Protein AF-A0A316H0J6-F1 (afdb_monomer)

Secondary structure (DSSP, 8-state):
-HHHHHHHHHGGG--------EEEGGGS-HHHHHHHHHHHSEEEEEEE-TTT--EEEEEEESSGGGSPTTEEEEEEEE--SS-S-EEEEEEEE-GGGS--

pLDDT: mean 88.22, std 14.99, range [48.75, 98.75]

Mean predicted aligned error: 7.64 Å

Solvent-accessible surface area (backbone atoms only — not comparable to full-atom values): 5820 Å² total; per-residue (Å²): 114,72,68,59,56,53,55,59,58,58,63,74,67,63,74,76,83,66,83,63,51,76,43,60,34,58,81,29,42,44,70,56,47,48,50,49,29,52,72,62,38,43,28,36,41,31,44,63,37,91,86,76,68,46,81,43,70,50,64,30,32,56,52,51,89,72,34,58,91,70,34,35,63,40,85,44,68,44,49,22,60,75,38,76,66,28,74,46,29,29,64,40,71,53,71,81,74,78,80,118

Foldseek 3Di:
DVVVVVVVVVVVPPPDPPPAAEEEQAVADLVVVLVVQLVSQKHKYWYQPPPPRDIDIAMFGNAQVPEDPQWGWDWAAPCHNHGRGRITTDIDGDPVVVPD

Nearest PDB structures (foldseek):
  5o4p-assembly2_B  TM=6.650E-01  e=2.953E+00  Cricetulus griseus
  5mb9-assembly2_B  TM=6.540E-01  e=2.953E+00  Thermochaetoides thermophila DSM 1495

Sequence (100 aa):
MRTILLAACLTLLAAEAQAESRYNTTSMSCARLQQTVRSDGAAILRWVSPTSGVQRYDRFVRDDSFCQVAFETKLTTVPAADTKSCRVYNCKPVQRFFDR

Structure (mmCIF, N/CA/C/O backbone):
data_AF-A0A316H0J6-F1
#
_entry.id   AF-A0A316H0J6-F1
#
loop_
_atom_site.group_PDB
_atom_site.id
_atom_site.type_symbol
_atom_site.label_atom_id
_atom_site.label_alt_id
_atom_site.label_comp_id
_atom_site.label_asym_id
_atom_site.label_entity_id
_atom_site.label_seq_id
_atom_site.pdbx_PDB_ins_code
_atom_site.Cartn_x
_atom_site.Cartn_y
_atom_site.Cartn_z
_atom_site.occupancy
_atom_site.B_iso_or_equiv
_atom_site.auth_seq_id
_atom_site.auth_comp_id
_atom_site.auth_asym_id
_atom_site.auth_atom_id
_atom_site.pdbx_PDB_model_num
ATOM 1 N N . MET A 1 1 ? 10.150 15.455 -44.372 1.00 55.25 1 MET A N 1
ATOM 2 C CA . MET A 1 1 ? 9.357 14.237 -44.071 1.00 55.25 1 MET A CA 1
ATOM 3 C C . MET A 1 1 ? 10.010 13.344 -43.008 1.00 55.25 1 MET A C 1
ATOM 5 O O . MET A 1 1 ? 9.346 13.073 -42.020 1.00 55.25 1 MET A O 1
ATOM 9 N N . ARG A 1 2 ? 11.294 12.941 -43.119 1.00 61.88 2 ARG A N 1
ATOM 10 C CA . ARG A 1 2 ? 11.971 12.094 -42.096 1.00 61.88 2 ARG A CA 1
ATOM 11 C C . ARG A 1 2 ? 11.984 12.683 -40.676 1.00 61.88 2 ARG A C 1
ATOM 13 O O . ARG A 1 2 ? 11.788 11.949 -39.718 1.00 61.88 2 ARG A O 1
ATOM 20 N N . THR A 1 3 ? 12.179 13.992 -40.539 1.00 64.75 3 THR A N 1
ATOM 21 C CA . THR A 1 3 ? 12.223 14.681 -39.235 1.00 64.75 3 THR A CA 1
ATOM 22 C C . THR A 1 3 ? 10.884 14.674 -38.498 1.00 64.75 3 THR A C 1
A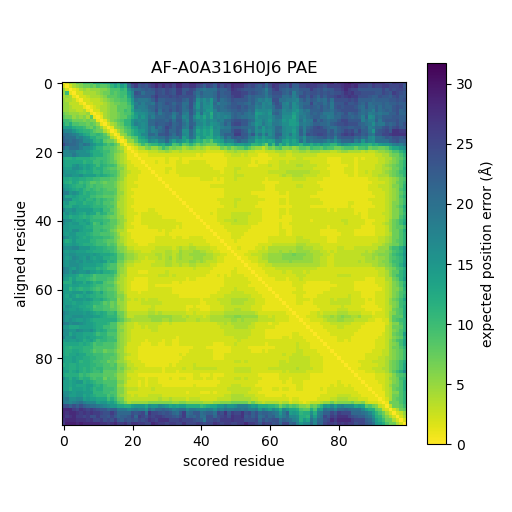TOM 24 O O . THR A 1 3 ? 10.865 14.584 -37.277 1.00 64.75 3 THR A O 1
ATOM 27 N N . ILE A 1 4 ? 9.768 14.695 -39.232 1.00 72.88 4 ILE A N 1
ATOM 28 C CA . ILE A 1 4 ? 8.413 14.656 -38.660 1.00 72.88 4 ILE A CA 1
ATOM 29 C C . ILE A 1 4 ? 8.104 13.252 -38.123 1.00 72.88 4 ILE A C 1
ATOM 31 O O . ILE A 1 4 ? 7.566 13.116 -37.030 1.00 72.88 4 ILE A O 1
ATOM 35 N N . LEU A 1 5 ? 8.516 12.208 -38.852 1.00 72.62 5 LEU A N 1
ATOM 36 C CA . LEU A 1 5 ? 8.385 10.814 -38.408 1.00 72.62 5 LEU A CA 1
ATOM 37 C C . LEU A 1 5 ? 9.207 10.534 -37.142 1.00 72.62 5 LEU A C 1
ATOM 39 O O . LEU A 1 5 ? 8.727 9.869 -36.231 1.00 72.62 5 LEU A O 1
ATOM 43 N N . LEU A 1 6 ? 10.423 11.082 -37.057 1.00 71.88 6 LEU A N 1
ATOM 44 C CA . LEU A 1 6 ? 11.262 10.970 -35.861 1.00 71.88 6 LEU A CA 1
ATOM 45 C C . LEU A 1 6 ? 10.626 11.679 -34.656 1.00 71.88 6 LEU A C 1
ATOM 47 O O . LEU A 1 6 ? 10.553 11.091 -33.583 1.00 71.88 6 LEU A O 1
ATOM 51 N N . ALA A 1 7 ? 10.103 12.895 -34.837 1.00 69.31 7 ALA A N 1
ATOM 52 C CA . ALA A 1 7 ? 9.419 13.626 -33.769 1.00 69.31 7 ALA A CA 1
ATOM 53 C C . ALA A 1 7 ? 8.155 12.899 -33.262 1.00 69.31 7 ALA A C 1
ATOM 55 O O . ALA A 1 7 ? 7.921 12.864 -32.057 1.00 69.31 7 ALA A O 1
ATOM 56 N N . ALA A 1 8 ? 7.388 12.259 -34.154 1.00 70.81 8 ALA A N 1
ATOM 57 C CA . ALA A 1 8 ? 6.211 11.465 -33.788 1.00 70.81 8 ALA A CA 1
ATOM 58 C C . ALA A 1 8 ? 6.560 10.186 -32.999 1.00 70.81 8 ALA A C 1
ATOM 60 O O . ALA A 1 8 ? 5.812 9.779 -32.112 1.00 70.81 8 ALA A O 1
ATOM 61 N N . CYS A 1 9 ? 7.712 9.561 -33.265 1.00 71.06 9 CYS A N 1
ATOM 62 C CA . CYS A 1 9 ? 8.170 8.416 -32.472 1.00 71.06 9 CYS A CA 1
ATOM 63 C C . CYS A 1 9 ? 8.581 8.806 -31.043 1.00 71.06 9 CYS A C 1
ATOM 65 O O . CYS A 1 9 ? 8.370 8.022 -30.122 1.00 71.06 9 CYS A O 1
ATOM 67 N N . LEU A 1 10 ? 9.136 10.007 -30.829 1.00 68.62 10 LEU A N 1
ATOM 68 C CA . LEU A 1 10 ? 9.535 10.448 -29.486 1.00 68.62 10 LEU A CA 1
ATOM 69 C C . LEU A 1 10 ? 8.338 10.742 -28.565 1.00 68.62 10 LEU A C 1
ATOM 71 O O . LEU A 1 10 ? 8.468 10.588 -27.354 1.00 68.62 10 LEU A O 1
ATOM 75 N N . THR A 1 11 ? 7.167 11.109 -29.100 1.00 65.94 11 THR A N 1
ATOM 76 C CA . THR A 1 11 ? 5.968 11.357 -28.273 1.00 65.94 11 THR A CA 1
ATOM 77 C C . THR A 1 11 ? 5.367 10.088 -27.658 1.00 65.94 11 THR A C 1
ATOM 79 O O . THR A 1 11 ? 4.623 10.185 -26.688 1.00 65.94 11 THR A O 1
ATOM 82 N N . LEU A 1 12 ? 5.720 8.899 -28.164 1.00 60.97 12 LEU A N 1
ATOM 83 C CA . LEU A 1 12 ? 5.300 7.607 -27.596 1.00 60.97 12 LEU A CA 1
ATOM 84 C C . LEU A 1 12 ? 6.051 7.247 -26.301 1.00 60.97 12 LEU A C 1
ATOM 86 O O . LEU A 1 12 ? 5.650 6.326 -25.600 1.00 60.97 12 LEU A O 1
ATOM 90 N N . LEU A 1 13 ? 7.131 7.966 -25.975 1.00 57.97 13 LEU A N 1
ATOM 91 C CA . LEU A 1 13 ? 7.886 7.802 -24.728 1.00 57.97 13 LEU A CA 1
ATOM 92 C C . LEU A 1 13 ? 7.346 8.676 -23.588 1.00 57.97 13 LEU A C 1
ATOM 94 O O . LEU A 1 13 ? 7.991 8.773 -22.543 1.00 57.97 13 LEU A O 1
ATOM 98 N N . ALA A 1 14 ? 6.199 9.336 -23.774 1.00 58.22 14 ALA A N 1
ATOM 99 C CA . ALA A 1 14 ? 5.526 10.048 -22.699 1.00 58.22 14 ALA A CA 1
ATOM 100 C C . ALA A 1 14 ? 5.048 9.029 -21.653 1.00 58.22 14 ALA A C 1
ATOM 102 O O . ALA A 1 14 ? 3.938 8.511 -21.731 1.00 58.22 14 ALA A O 1
ATOM 103 N N . ALA A 1 15 ? 5.928 8.719 -20.695 1.00 59.44 15 ALA A N 1
ATOM 104 C CA . ALA A 1 15 ? 5.603 7.934 -19.519 1.00 59.44 15 ALA A CA 1
ATOM 105 C C . ALA A 1 15 ? 4.390 8.577 -18.855 1.00 59.44 15 ALA A C 1
ATOM 107 O O . ALA A 1 15 ? 4.376 9.768 -18.539 1.00 59.44 15 ALA A O 1
ATOM 108 N N . GLU A 1 16 ? 3.342 7.786 -18.736 1.00 53.78 16 GLU A N 1
ATOM 109 C CA . GLU A 1 16 ? 2.021 8.280 -18.424 1.00 53.78 16 GLU A CA 1
ATOM 110 C C . GLU A 1 16 ? 2.056 8.830 -16.999 1.00 53.78 16 GLU A C 1
ATOM 112 O O . GLU A 1 16 ? 2.197 8.081 -16.033 1.00 53.78 16 GLU A O 1
ATOM 117 N N . ALA A 1 17 ? 1.931 10.149 -16.849 1.00 56.97 17 ALA A N 1
ATOM 118 C CA . ALA A 1 17 ? 1.615 10.774 -15.570 1.00 56.97 17 ALA A CA 1
ATOM 119 C C . ALA A 1 17 ? 0.135 10.499 -15.255 1.00 56.97 17 ALA A C 1
ATOM 121 O O . ALA A 1 17 ? -0.688 11.410 -15.172 1.00 56.97 17 ALA A O 1
ATOM 122 N N . GLN A 1 18 ? -0.227 9.218 -15.170 1.00 60.25 18 GLN A N 1
ATOM 123 C CA . GLN A 1 18 ? -1.553 8.785 -14.770 1.00 60.25 18 GLN A CA 1
ATOM 124 C C . GLN A 1 18 ? -1.788 9.309 -13.355 1.00 60.25 18 GLN A C 1
ATOM 126 O O . GLN A 1 18 ? -0.997 9.062 -12.444 1.00 60.25 18 GLN A O 1
ATOM 131 N N . ALA A 1 19 ? -2.862 10.080 -13.179 1.00 72.31 19 ALA A N 1
ATOM 132 C CA . ALA A 1 19 ? -3.308 10.503 -11.864 1.00 72.31 19 ALA A CA 1
ATOM 133 C C . ALA A 1 19 ? -3.685 9.247 -11.068 1.00 72.31 19 ALA A C 1
ATOM 135 O O . ALA A 1 19 ? -4.779 8.713 -11.218 1.00 72.31 19 ALA A O 1
ATOM 136 N N . GLU A 1 20 ? -2.744 8.745 -10.270 1.00 82.19 20 GLU A N 1
ATOM 137 C CA . GLU A 1 20 ? -2.934 7.508 -9.522 1.00 82.19 20 GLU A CA 1
ATOM 138 C C . GLU A 1 20 ? -4.118 7.636 -8.566 1.00 82.19 20 GLU A C 1
ATOM 140 O O . GLU A 1 20 ? -4.164 8.544 -7.721 1.00 82.19 20 GLU A O 1
ATOM 145 N N . SER A 1 21 ? -5.060 6.699 -8.678 1.00 93.31 21 SER A N 1
ATOM 146 C CA . SER A 1 21 ? -6.222 6.623 -7.804 1.00 93.31 21 SER A CA 1
ATOM 147 C C . SER A 1 21 ? -5.799 6.582 -6.335 1.00 93.31 21 SER A C 1
ATOM 149 O O . SER A 1 21 ? -4.824 5.924 -5.961 1.00 93.31 21 SER A O 1
ATOM 151 N N . ARG A 1 22 ? -6.551 7.281 -5.475 1.00 96.06 22 ARG A N 1
ATOM 152 C CA . ARG A 1 22 ? -6.248 7.391 -4.041 1.00 96.06 22 ARG A CA 1
ATOM 153 C C . ARG A 1 22 ? -7.377 6.854 -3.178 1.00 96.06 22 ARG A C 1
ATOM 155 O O . ARG A 1 22 ? -8.450 7.455 -3.124 1.00 96.06 22 ARG A O 1
ATOM 162 N N . TYR A 1 23 ? -7.096 5.837 -2.373 1.00 97.62 23 TYR A N 1
ATOM 163 C CA . TYR A 1 23 ? -8.110 5.167 -1.559 1.00 97.62 23 TYR A CA 1
ATOM 164 C C . TYR A 1 23 ? -7.789 5.183 -0.069 1.00 97.62 23 TYR 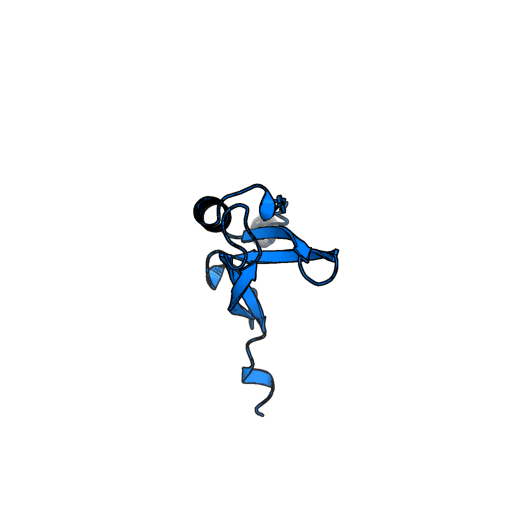A C 1
ATOM 166 O O . TYR A 1 23 ? -6.639 5.009 0.329 1.00 97.62 23 TYR A O 1
ATOM 174 N N . ASN A 1 24 ? -8.816 5.369 0.765 1.00 97.81 24 ASN A N 1
ATOM 175 C CA . ASN A 1 24 ? -8.708 5.110 2.197 1.00 97.81 24 ASN A CA 1
ATOM 176 C C . ASN A 1 24 ? -8.884 3.605 2.437 1.00 97.81 24 ASN A C 1
ATOM 178 O O . ASN A 1 24 ? -9.892 3.032 2.030 1.00 97.81 24 ASN A O 1
ATOM 182 N N . THR A 1 25 ? -7.914 2.949 3.069 1.00 97.75 25 THR A N 1
ATOM 183 C CA . THR A 1 25 ? -7.977 1.491 3.246 1.00 97.75 25 THR A CA 1
ATOM 184 C C . THR A 1 25 ? -9.048 1.080 4.251 1.00 97.75 25 THR A C 1
ATOM 186 O O . THR A 1 25 ? -9.690 0.050 4.072 1.00 97.75 25 THR A O 1
ATOM 189 N N . THR A 1 26 ? -9.312 1.906 5.268 1.00 97.19 26 THR A N 1
ATOM 190 C CA . THR A 1 26 ? -10.286 1.599 6.327 1.00 97.19 26 THR A CA 1
ATOM 191 C C . THR A 1 26 ? -11.740 1.813 5.906 1.00 97.19 26 THR A C 1
ATOM 193 O O . THR A 1 26 ? -12.640 1.506 6.681 1.00 97.19 26 THR A O 1
ATOM 196 N N . SER A 1 27 ? -11.995 2.293 4.68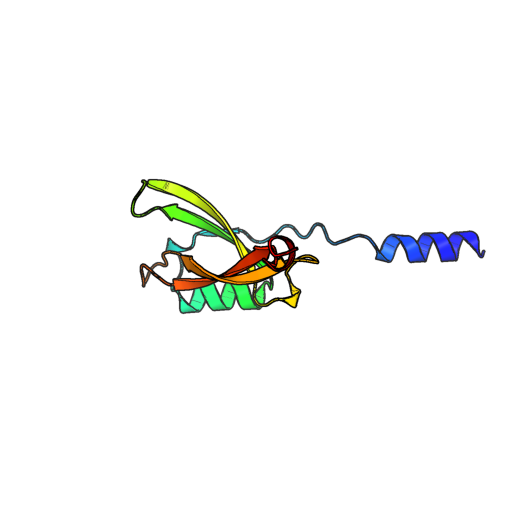1 1.00 97.56 27 SER A N 1
ATOM 197 C CA . SER A 1 27 ? -13.346 2.406 4.112 1.00 97.56 27 SER A CA 1
ATOM 198 C C . SER A 1 27 ? -13.745 1.220 3.226 1.00 97.56 27 SER A C 1
ATOM 200 O O . SER A 1 27 ? -14.808 1.256 2.613 1.00 97.56 27 SER A O 1
ATOM 202 N N . MET A 1 28 ? -12.899 0.192 3.095 1.00 98.12 28 MET A N 1
ATOM 203 C CA . MET A 1 28 ? -13.152 -0.988 2.261 1.00 98.12 28 MET A CA 1
ATOM 204 C C . MET A 1 28 ? -12.802 -2.274 3.008 1.00 98.12 28 MET A C 1
ATOM 206 O O . MET A 1 28 ? -11.884 -2.290 3.827 1.00 98.12 28 MET A O 1
ATOM 210 N N . SER A 1 29 ? -13.500 -3.368 2.690 1.00 98.69 29 SER A N 1
ATOM 211 C CA . SER A 1 29 ? -13.062 -4.710 3.088 1.00 98.69 29 SER A CA 1
ATOM 212 C C . SER A 1 29 ? -11.738 -5.064 2.413 1.00 98.69 29 SER A C 1
ATOM 214 O O . SER A 1 29 ? -11.422 -4.548 1.336 1.00 98.69 29 SER A O 1
ATOM 216 N N . CYS A 1 30 ? -10.967 -5.974 3.004 1.00 98.69 30 CYS A N 1
ATOM 217 C CA . CYS A 1 30 ? -9.679 -6.380 2.453 1.00 98.69 30 CYS A CA 1
ATOM 218 C C . CYS A 1 30 ? -9.813 -6.962 1.042 1.00 98.69 30 CYS A C 1
ATOM 220 O O . CYS A 1 30 ? -9.047 -6.603 0.149 1.00 98.69 30 CYS A O 1
ATOM 222 N N . ALA A 1 31 ? -10.841 -7.784 0.808 1.00 98.75 31 ALA A N 1
ATOM 223 C CA . ALA A 1 31 ? -11.121 -8.334 -0.516 1.00 98.75 31 ALA A CA 1
ATOM 224 C C . ALA A 1 31 ? -11.404 -7.227 -1.545 1.00 98.75 31 ALA A C 1
ATOM 226 O O . ALA A 1 31 ? -10.866 -7.252 -2.654 1.00 98.75 31 ALA A O 1
ATOM 227 N N . ARG A 1 32 ? -12.200 -6.211 -1.174 1.00 98.56 32 ARG A N 1
ATOM 228 C CA . ARG A 1 32 ? -12.487 -5.081 -2.065 1.00 98.56 32 ARG A CA 1
ATOM 229 C C . ARG A 1 32 ? -11.242 -4.238 -2.316 1.00 98.56 32 ARG A C 1
ATOM 231 O O . ARG A 1 32 ? -11.000 -3.886 -3.464 1.00 98.56 32 ARG A O 1
ATOM 238 N N . LEU A 1 33 ? -10.448 -3.959 -1.284 1.00 98.50 33 LEU A N 1
ATOM 239 C CA . LEU A 1 33 ? -9.195 -3.212 -1.388 1.00 98.50 33 LEU A CA 1
ATOM 240 C C . LEU A 1 33 ? -8.207 -3.896 -2.346 1.00 98.50 33 LEU A C 1
ATOM 242 O O . LEU A 1 33 ? -7.680 -3.250 -3.249 1.00 98.50 33 LEU A O 1
ATOM 246 N N . GLN A 1 34 ? -8.002 -5.207 -2.192 1.00 98.56 34 GLN A N 1
ATOM 247 C CA . GLN A 1 34 ? -7.155 -6.002 -3.084 1.00 98.56 34 GLN A CA 1
ATOM 248 C C . GLN A 1 34 ? -7.676 -5.983 -4.521 1.00 98.56 34 GLN A C 1
ATOM 250 O O . GLN A 1 34 ? -6.894 -5.800 -5.451 1.00 98.56 34 GLN A O 1
ATOM 255 N N . GLN A 1 35 ? -8.989 -6.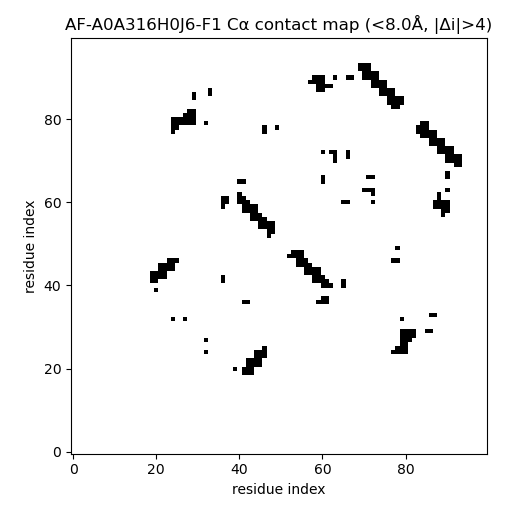140 -4.711 1.00 98.44 35 GLN A N 1
ATOM 256 C CA . GLN A 1 35 ? -9.591 -6.086 -6.041 1.00 98.44 35 GLN A CA 1
ATOM 257 C C . GLN A 1 35 ? -9.429 -4.706 -6.686 1.00 98.44 35 GLN A C 1
ATOM 259 O O . GLN A 1 35 ? -9.163 -4.629 -7.881 1.00 98.44 35 GLN A O 1
ATOM 264 N N . THR A 1 36 ? -9.553 -3.627 -5.911 1.00 97.75 36 THR A N 1
ATOM 265 C CA . THR A 1 36 ? -9.317 -2.258 -6.384 1.00 97.75 36 THR A CA 1
ATOM 266 C C . THR A 1 36 ? -7.872 -2.087 -6.860 1.00 97.75 36 THR A C 1
ATOM 268 O O . THR A 1 36 ? -7.666 -1.692 -8.000 1.00 97.75 36 THR A O 1
ATOM 271 N N . VAL A 1 37 ? -6.870 -2.485 -6.063 1.00 97.69 37 VAL A N 1
ATOM 272 C CA . VAL A 1 37 ? -5.453 -2.417 -6.485 1.00 97.69 37 VAL A CA 1
ATOM 273 C C . VAL A 1 37 ? -5.189 -3.279 -7.726 1.00 97.69 37 VAL A C 1
ATOM 275 O O . VAL A 1 37 ? -4.463 -2.868 -8.624 1.00 97.69 37 VAL A O 1
ATOM 278 N N . ARG A 1 38 ? -5.799 -4.469 -7.815 1.00 97.50 38 ARG A N 1
ATOM 279 C CA . ARG A 1 38 ? -5.674 -5.348 -8.992 1.00 97.50 38 ARG A CA 1
ATOM 280 C C . ARG A 1 38 ? -6.290 -4.744 -10.255 1.00 97.50 38 ARG A C 1
ATOM 282 O O . ARG A 1 38 ? -5.741 -4.942 -11.335 1.00 97.50 38 ARG A O 1
ATOM 289 N N . SER A 1 39 ? -7.423 -4.059 -10.119 1.00 96.81 39 SER A N 1
ATOM 290 C CA . SER A 1 39 ? -8.128 -3.412 -11.228 1.00 96.81 39 SER A CA 1
ATOM 291 C C . SER A 1 39 ? -7.352 -2.211 -11.756 1.00 96.81 39 SER A C 1
ATOM 293 O O . SER A 1 39 ? -7.178 -2.080 -12.962 1.00 96.81 39 SER A O 1
ATOM 295 N N . ASP A 1 40 ? -6.851 -1.375 -10.850 1.00 96.00 40 ASP A N 1
ATOM 296 C CA . ASP A 1 40 ? -6.126 -0.151 -11.198 1.00 96.00 40 ASP A CA 1
ATOM 297 C C . ASP A 1 40 ? -4.677 -0.439 -11.615 1.00 96.00 40 ASP A C 1
ATOM 299 O O . ASP A 1 40 ? -4.010 0.400 -12.213 1.00 96.00 40 ASP A O 1
ATOM 303 N N . GLY A 1 41 ? -4.156 -1.623 -11.278 1.00 96.81 41 GLY A N 1
ATOM 304 C CA . GLY A 1 41 ? -2.759 -1.995 -11.482 1.00 96.81 41 GLY A CA 1
ATOM 305 C C . GLY A 1 41 ? -1.829 -1.362 -10.447 1.00 96.81 41 GLY A C 1
ATOM 306 O O . GLY A 1 41 ? -1.005 -2.060 -9.856 1.00 96.81 41 GLY A O 1
ATOM 307 N N . ALA A 1 42 ? -2.006 -0.071 -10.163 1.00 96.06 42 ALA A N 1
ATOM 308 C CA . ALA A 1 42 ? -1.357 0.626 -9.065 1.00 96.06 42 ALA A CA 1
ATOM 309 C C . ALA A 1 42 ? -2.247 1.727 -8.470 1.00 96.06 42 ALA A C 1
ATOM 311 O O . ALA A 1 42 ? -2.962 2.416 -9.191 1.00 96.06 42 ALA A O 1
ATOM 312 N N . ALA A 1 43 ? -2.185 1.913 -7.151 1.00 96.81 43 ALA A N 1
ATOM 313 C CA . ALA A 1 43 ? -2.955 2.934 -6.447 1.00 96.81 43 ALA A CA 1
ATOM 314 C C . ALA A 1 43 ? -2.230 3.445 -5.196 1.00 96.81 43 ALA A C 1
ATOM 316 O O . ALA A 1 43 ? -1.499 2.708 -4.528 1.00 96.81 43 ALA A O 1
ATOM 317 N N . ILE A 1 44 ? -2.502 4.696 -4.819 1.00 97.56 44 ILE A N 1
ATOM 318 C CA . ILE A 1 44 ? -2.073 5.251 -3.535 1.00 97.56 44 ILE A CA 1
ATOM 319 C C . ILE A 1 44 ? -3.082 4.851 -2.468 1.00 97.56 44 ILE A C 1
ATOM 321 O O . ILE A 1 44 ? -4.242 5.278 -2.476 1.00 97.56 44 ILE A O 1
ATOM 325 N N . LEU A 1 45 ? -2.630 4.074 -1.495 1.00 98.12 45 LEU A N 1
ATOM 326 C CA . LEU A 1 45 ? -3.434 3.759 -0.325 1.00 98.12 45 LEU A CA 1
ATOM 327 C C . LEU A 1 45 ? -3.060 4.702 0.810 1.00 98.12 45 LEU A C 1
ATOM 329 O O . LEU A 1 45 ? -1.882 4.978 1.023 1.00 98.12 45 LEU A O 1
ATOM 333 N N . ARG A 1 46 ? -4.059 5.183 1.552 1.00 97.88 46 ARG A N 1
ATOM 334 C CA . ARG A 1 46 ? -3.875 6.015 2.745 1.00 97.88 46 ARG A CA 1
ATOM 335 C C . ARG A 1 46 ? -4.637 5.449 3.934 1.00 97.88 46 ARG A C 1
ATOM 337 O O . ARG A 1 46 ? -5.731 4.918 3.762 1.00 97.88 46 ARG A O 1
ATOM 344 N N . TRP A 1 47 ? -4.075 5.595 5.126 1.00 97.75 47 TRP A N 1
ATOM 345 C CA . TRP A 1 47 ? -4.701 5.178 6.379 1.00 97.75 47 TRP A CA 1
ATOM 346 C C . TRP A 1 47 ? -4.059 5.885 7.563 1.00 97.75 47 TRP A C 1
ATOM 348 O O . TRP A 1 47 ? -2.903 6.290 7.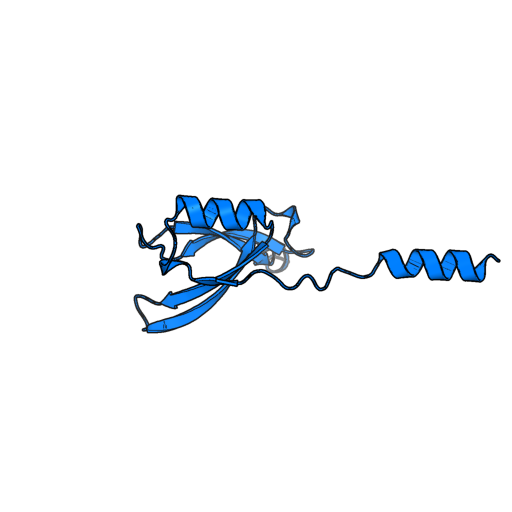502 1.00 97.75 47 TRP A O 1
ATOM 358 N N . VAL A 1 48 ? -4.780 5.985 8.673 1.00 97.31 48 VAL A N 1
ATOM 359 C CA . VAL A 1 48 ? -4.183 6.393 9.946 1.00 97.31 48 VAL A CA 1
ATOM 360 C C . VAL A 1 48 ? -3.586 5.151 10.602 1.00 97.31 48 VAL A C 1
ATOM 362 O O . VAL A 1 48 ? -4.266 4.133 10.730 1.00 97.31 48 VAL A O 1
ATOM 365 N N . SER A 1 49 ? -2.310 5.199 10.994 1.00 93.75 49 SER A N 1
ATOM 366 C CA . SER A 1 49 ? -1.671 4.091 11.711 1.00 93.75 49 SER A CA 1
ATOM 367 C C . SER A 1 49 ? -2.451 3.773 12.995 1.00 93.75 49 SER A C 1
ATOM 369 O O . SER A 1 49 ? -2.563 4.658 13.844 1.00 93.75 49 SER A O 1
ATOM 371 N N . PRO A 1 50 ? -2.921 2.525 13.197 1.00 89.62 50 PRO A N 1
ATOM 372 C CA . PRO A 1 50 ? -3.620 2.152 14.428 1.00 89.62 50 PRO A CA 1
ATOM 373 C C . PRO A 1 50 ? -2.737 2.250 15.678 1.00 89.6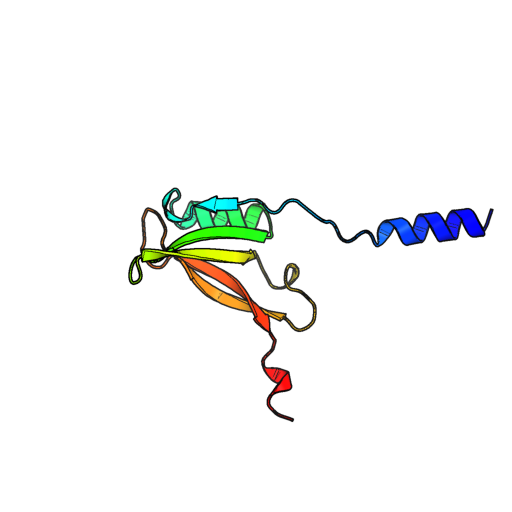2 50 PRO A C 1
ATOM 375 O O . PRO A 1 50 ? -3.254 2.374 16.780 1.00 89.62 50 PRO A O 1
ATOM 378 N N . THR A 1 51 ? -1.414 2.172 15.508 1.00 92.06 51 THR A N 1
ATOM 379 C CA . THR A 1 51 ? -0.447 2.203 16.612 1.00 92.06 51 THR A CA 1
ATOM 380 C C . THR A 1 51 ? 0.032 3.616 16.906 1.00 92.06 51 THR A C 1
ATOM 382 O O . THR A 1 51 ? 0.092 4.007 18.064 1.00 92.06 51 THR A O 1
ATOM 385 N N . SER A 1 52 ? 0.396 4.385 15.873 1.00 95.38 52 SER A N 1
ATOM 386 C CA . SER A 1 52 ? 1.023 5.697 16.070 1.00 95.38 52 SER A CA 1
ATOM 387 C C . SER A 1 52 ? 0.083 6.883 15.852 1.00 95.38 52 SER A C 1
ATOM 389 O O . SER A 1 52 ? 0.507 8.013 16.060 1.00 95.38 52 SER A O 1
ATOM 391 N N . GLY A 1 53 ? -1.140 6.677 15.347 1.00 95.81 53 GLY A N 1
ATOM 392 C CA . GLY A 1 53 ? -2.073 7.759 14.992 1.00 95.81 53 GLY A CA 1
ATOM 393 C C . GLY A 1 53 ? -1.622 8.636 13.814 1.00 95.81 53 GLY A C 1
ATOM 394 O O . GLY A 1 53 ? -2.307 9.580 13.437 1.00 95.81 53 GLY A O 1
ATOM 395 N N . VAL A 1 54 ? -0.473 8.329 13.206 1.00 97.44 54 VAL A N 1
ATOM 396 C CA . VAL A 1 54 ? 0.105 9.107 12.102 1.00 97.44 54 VAL A CA 1
ATOM 397 C C . VAL A 1 54 ? -0.563 8.714 10.791 1.00 97.44 54 VAL A C 1
ATOM 399 O O . VAL A 1 54 ? -0.694 7.523 10.497 1.00 97.44 54 VAL A O 1
ATOM 402 N N . GLN A 1 55 ? -0.923 9.709 9.979 1.00 97.44 55 GLN A N 1
ATOM 403 C CA . GLN A 1 55 ? -1.386 9.496 8.612 1.00 97.44 55 GLN A CA 1
ATOM 404 C C . GLN A 1 55 ? -0.276 8.852 7.771 1.00 97.44 55 GLN A C 1
ATOM 406 O O . GLN A 1 55 ? 0.814 9.400 7.611 1.00 97.44 55 GLN A O 1
ATOM 411 N N . ARG A 1 56 ? -0.560 7.678 7.219 1.00 97.44 56 ARG A N 1
ATOM 412 C CA . ARG A 1 56 ? 0.302 6.924 6.314 1.00 97.44 56 AR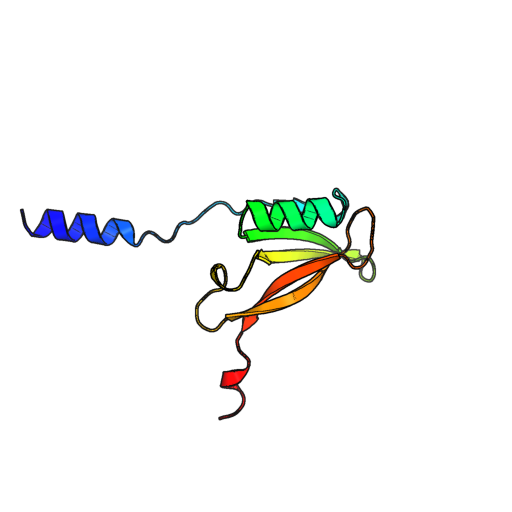G A CA 1
ATOM 413 C C . ARG A 1 56 ? -0.281 6.949 4.914 1.00 97.44 56 ARG A C 1
ATOM 415 O O . ARG A 1 56 ? -1.498 6.981 4.724 1.00 97.44 56 ARG A O 1
ATOM 422 N N . TYR A 1 57 ? 0.613 6.924 3.944 1.00 96.12 57 TYR A N 1
ATOM 423 C CA . TYR A 1 57 ? 0.295 6.699 2.550 1.00 96.12 57 TYR A CA 1
ATOM 424 C C . TYR A 1 57 ? 1.481 6.000 1.891 1.00 96.12 57 TYR A C 1
ATOM 426 O O . TYR A 1 57 ? 2.624 6.241 2.275 1.00 96.12 57 TYR A O 1
ATOM 434 N N . ASP A 1 58 ? 1.207 5.123 0.935 1.00 96.06 58 ASP A N 1
ATOM 435 C CA . ASP A 1 58 ? 2.224 4.487 0.093 1.00 96.06 58 ASP A CA 1
ATOM 436 C C . ASP A 1 58 ? 1.571 4.067 -1.237 1.00 96.06 58 ASP A C 1
ATOM 438 O O . ASP A 1 58 ? 0.338 4.023 -1.344 1.00 96.06 58 ASP A O 1
ATOM 442 N N . ARG A 1 59 ? 2.389 3.782 -2.252 1.00 96.62 59 ARG A N 1
ATOM 443 C CA . ARG A 1 59 ? 1.943 3.248 -3.543 1.00 96.62 59 ARG A CA 1
ATOM 444 C C . ARG A 1 59 ? 1.928 1.726 -3.483 1.00 96.62 59 ARG A C 1
ATOM 446 O O . ARG A 1 59 ? 2.937 1.093 -3.174 1.00 96.62 59 ARG A O 1
ATOM 453 N N . PHE A 1 60 ? 0.786 1.144 -3.824 1.00 98.00 60 PHE A N 1
ATOM 454 C CA . PHE A 1 60 ? 0.586 -0.297 -3.871 1.00 98.00 60 PHE A CA 1
ATOM 455 C C . PHE A 1 60 ? 0.285 -0.734 -5.291 1.00 98.00 60 PHE A C 1
ATOM 457 O O . PHE A 1 60 ? -0.353 -0.006 -6.047 1.00 98.00 60 PHE A O 1
ATOM 464 N N . VAL A 1 61 ? 0.756 -1.921 -5.642 1.00 97.94 61 VAL A N 1
ATOM 465 C CA . VAL A 1 61 ? 0.719 -2.438 -7.006 1.00 97.94 61 VAL A CA 1
ATOM 466 C C . VAL A 1 61 ? 0.113 -3.833 -7.051 1.00 97.94 61 VAL A C 1
ATOM 468 O O . VAL A 1 61 ? 0.069 -4.548 -6.048 1.00 97.94 61 VAL A O 1
ATOM 471 N N . ARG A 1 62 ? -0.360 -4.225 -8.231 1.00 97.88 62 ARG A N 1
ATOM 472 C CA . ARG A 1 62 ? -0.876 -5.564 -8.505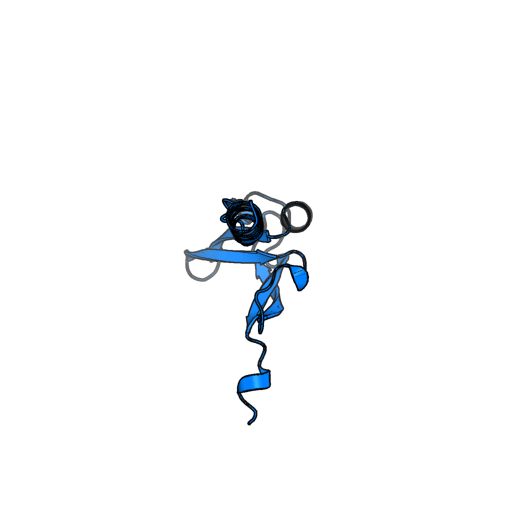 1.00 97.88 62 ARG A CA 1
ATOM 473 C C . ARG A 1 62 ? 0.229 -6.619 -8.482 1.00 97.88 62 ARG A C 1
ATOM 475 O O . ARG A 1 62 ? 0.038 -7.665 -7.866 1.00 97.88 62 ARG A O 1
ATOM 482 N N . ASP A 1 63 ? 1.335 -6.346 -9.168 1.00 97.25 63 ASP A N 1
ATOM 483 C CA . ASP A 1 63 ? 2.445 -7.271 -9.409 1.00 97.25 63 ASP A CA 1
ATOM 484 C C . ASP A 1 63 ? 3.720 -6.504 -9.839 1.00 97.25 63 ASP A C 1
ATOM 486 O O . ASP A 1 63 ? 3.708 -5.273 -9.950 1.00 97.25 63 ASP A O 1
ATOM 490 N N . ASP A 1 64 ? 4.818 -7.235 -10.072 1.00 95.62 64 ASP A N 1
ATOM 491 C CA . ASP A 1 64 ? 6.143 -6.694 -10.422 1.00 95.62 64 ASP A CA 1
ATOM 492 C C . ASP A 1 64 ? 6.151 -5.848 -11.702 1.00 95.62 64 ASP A C 1
ATOM 494 O O . ASP A 1 64 ? 7.009 -4.977 -11.839 1.00 95.62 64 ASP A O 1
ATOM 498 N N . SER A 1 65 ? 5.196 -6.041 -12.622 1.00 95.38 65 SER A N 1
ATOM 499 C CA . SER A 1 65 ? 5.158 -5.280 -13.882 1.00 95.38 65 SER A CA 1
ATOM 500 C C . SER A 1 65 ? 4.865 -3.787 -13.682 1.00 95.38 65 SER A C 1
ATOM 502 O O . SER A 1 65 ? 5.139 -2.984 -14.569 1.00 95.38 65 SER A O 1
ATOM 504 N N . PHE A 1 66 ? 4.364 -3.400 -12.502 1.00 95.69 66 PHE A N 1
ATOM 505 C CA . PHE A 1 66 ? 4.122 -2.007 -12.107 1.00 95.69 66 PHE A CA 1
ATOM 506 C C . PHE A 1 66 ? 5.243 -1.403 -11.251 1.00 95.69 66 PHE A C 1
ATOM 508 O O . PHE A 1 66 ? 5.129 -0.248 -10.816 1.00 95.69 66 PHE A O 1
ATOM 515 N N . CYS A 1 67 ? 6.303 -2.166 -10.975 1.00 94.94 67 CYS A N 1
ATOM 516 C CA . CYS A 1 67 ? 7.491 -1.667 -10.301 1.00 94.94 67 CYS A CA 1
ATOM 517 C C . CYS A 1 67 ? 8.479 -1.058 -11.299 1.00 94.94 67 CYS A C 1
ATOM 519 O O . CYS A 1 67 ? 8.576 -1.463 -12.455 1.00 94.94 67 CYS A O 1
ATOM 521 N N . GLN A 1 68 ? 9.225 -0.052 -10.839 1.00 92.44 68 GLN A N 1
ATOM 522 C CA . GLN A 1 68 ? 10.311 0.526 -11.627 1.00 92.44 68 GLN A CA 1
ATOM 523 C C . GLN A 1 68 ? 11.464 -0.473 -11.775 1.00 92.44 68 GLN A C 1
ATOM 525 O O . GLN A 1 68 ? 11.603 -1.416 -10.995 1.00 92.44 68 GLN A O 1
ATOM 530 N N . VAL A 1 69 ? 12.338 -0.226 -12.752 1.00 91.62 69 VAL A N 1
ATOM 531 C CA . VAL A 1 69 ? 13.586 -0.982 -12.909 1.00 91.62 69 VAL A CA 1
ATOM 532 C C . VAL A 1 69 ? 14.371 -0.961 -11.592 1.00 91.62 69 VAL A C 1
ATOM 534 O O . VAL A 1 69 ? 14.466 0.082 -10.952 1.00 91.62 69 VAL A O 1
ATOM 537 N N . ALA A 1 70 ? 14.937 -2.110 -11.205 1.00 92.06 70 ALA A N 1
ATOM 538 C CA . ALA A 1 70 ? 15.614 -2.337 -9.921 1.00 92.06 70 ALA A CA 1
ATOM 539 C C . ALA A 1 70 ? 14.704 -2.322 -8.674 1.00 92.06 70 ALA A C 1
ATOM 541 O O . ALA A 1 70 ? 15.204 -2.257 -7.549 1.00 92.06 70 ALA A O 1
ATOM 542 N N . PHE A 1 71 ? 13.388 -2.450 -8.846 1.00 94.94 71 PHE A N 1
ATOM 543 C CA . PHE A 1 71 ? 12.441 -2.696 -7.761 1.00 94.94 71 PHE A CA 1
ATOM 544 C C . PHE A 1 71 ? 11.688 -4.009 -7.990 1.00 94.94 71 PHE A C 1
ATOM 546 O O . PHE A 1 71 ? 11.474 -4.427 -9.123 1.00 94.94 71 PHE A O 1
ATOM 553 N N . GLU A 1 72 ? 11.264 -4.640 -6.901 1.00 95.81 72 GLU A N 1
ATOM 554 C CA . GLU A 1 72 ? 10.410 -5.829 -6.898 1.00 95.81 72 GLU A CA 1
ATOM 555 C C . GLU A 1 72 ? 9.268 -5.648 -5.895 1.00 95.81 72 GLU A C 1
ATOM 557 O O . GLU A 1 72 ? 9.370 -4.861 -4.942 1.00 95.81 72 GLU A O 1
ATOM 562 N N . THR A 1 73 ? 8.170 -6.370 -6.090 1.00 97.50 73 THR A N 1
ATOM 563 C CA . THR A 1 73 ? 7.074 -6.384 -5.130 1.00 97.50 73 THR A CA 1
ATOM 564 C C . THR A 1 73 ? 7.506 -7.039 -3.830 1.00 97.50 73 THR A C 1
ATOM 566 O O . THR A 1 73 ? 8.080 -8.128 -3.779 1.00 97.50 73 THR A O 1
ATOM 569 N N . LYS A 1 74 ? 7.173 -6.377 -2.727 1.00 97.88 74 LYS A N 1
ATOM 570 C CA . LYS A 1 74 ? 7.238 -6.941 -1.388 1.00 97.88 74 LYS A CA 1
ATOM 571 C C . LYS A 1 74 ? 5.846 -6.990 -0.801 1.00 97.88 74 LYS A C 1
ATOM 573 O O . LYS A 1 74 ? 5.078 -6.030 -0.854 1.00 97.88 74 LYS A O 1
ATOM 578 N N . LEU A 1 75 ? 5.527 -8.151 -0.241 1.00 97.69 75 LEU A N 1
ATOM 579 C CA . LEU A 1 75 ? 4.308 -8.336 0.520 1.00 97.69 75 LEU A CA 1
ATOM 580 C C . LEU A 1 75 ? 4.384 -7.497 1.796 1.00 97.69 75 LEU A C 1
ATOM 582 O O . LEU A 1 75 ? 5.336 -7.605 2.566 1.00 97.69 75 LEU A O 1
ATOM 586 N N . THR A 1 76 ? 3.346 -6.715 2.039 1.00 97.38 76 THR A N 1
ATOM 587 C CA . THR A 1 76 ? 3.164 -5.942 3.264 1.00 97.38 76 THR A CA 1
ATOM 588 C C . THR A 1 76 ? 1.688 -5.948 3.661 1.00 97.38 76 THR A C 1
ATOM 590 O O . THR A 1 76 ? 0.854 -6.601 3.021 1.00 97.38 76 THR A O 1
ATOM 593 N N . THR A 1 77 ? 1.356 -5.257 4.747 1.00 97.75 77 THR A N 1
ATOM 594 C CA . THR A 1 77 ? 0.010 -5.247 5.314 1.00 97.75 77 THR A CA 1
ATOM 595 C C . THR A 1 77 ? -0.460 -3.843 5.653 1.00 97.75 77 THR A C 1
ATOM 597 O O . THR A 1 77 ? 0.293 -3.046 6.213 1.00 97.75 77 THR A O 1
ATOM 600 N N . VAL A 1 78 ? -1.733 -3.576 5.380 1.00 98.06 78 VAL A N 1
ATOM 601 C CA . VAL A 1 78 ? -2.434 -2.340 5.751 1.00 98.06 78 VAL A CA 1
ATOM 602 C C . VAL A 1 78 ? -3.713 -2.679 6.522 1.00 98.06 78 VAL A C 1
ATOM 604 O O . VAL A 1 78 ? -4.266 -3.766 6.327 1.00 98.06 78 VAL A O 1
ATOM 607 N N . PRO A 1 79 ? -4.224 -1.792 7.393 1.00 98.12 79 PRO A N 1
ATOM 608 C CA . PRO A 1 79 ? -5.541 -1.993 7.983 1.00 98.12 79 PRO A CA 1
ATOM 609 C C . PRO A 1 79 ? -6.627 -1.845 6.912 1.00 98.12 79 PRO A C 1
ATOM 611 O O . PRO A 1 79 ? -6.536 -0.979 6.049 1.00 98.12 79 PRO A O 1
ATOM 614 N N . ALA A 1 80 ? -7.668 -2.657 6.993 1.00 98.31 80 ALA A N 1
ATOM 615 C CA . ALA A 1 80 ? -8.898 -2.568 6.215 1.00 98.31 80 ALA A CA 1
ATOM 616 C C . ALA A 1 80 ? -10.100 -2.489 7.174 1.00 98.31 80 ALA A C 1
ATOM 618 O O . ALA A 1 80 ? -9.933 -2.587 8.392 1.00 98.31 80 ALA A O 1
ATOM 619 N N . ALA A 1 81 ? -11.309 -2.299 6.647 1.00 98.19 81 ALA A N 1
ATOM 620 C CA . ALA A 1 81 ? -12.520 -2.200 7.467 1.00 98.19 81 ALA A CA 1
ATOM 621 C C . ALA A 1 81 ? -12.817 -3.485 8.270 1.00 98.19 81 ALA A C 1
ATOM 623 O O . ALA A 1 81 ? -13.361 -3.420 9.368 1.00 98.19 81 ALA A O 1
ATOM 624 N N . ASP A 1 82 ? -12.450 -4.646 7.728 1.00 98.38 82 ASP A N 1
ATOM 625 C CA . ASP A 1 82 ? -12.762 -5.985 8.245 1.00 98.38 82 ASP A CA 1
ATOM 626 C C . ASP A 1 82 ? -11.553 -6.722 8.853 1.00 98.38 82 ASP A C 1
ATOM 628 O O . ASP A 1 82 ? -11.716 -7.737 9.526 1.00 98.38 82 ASP A O 1
ATOM 632 N N . THR A 1 83 ? -10.329 -6.231 8.647 1.00 97.88 83 THR A N 1
ATOM 633 C CA . THR A 1 83 ? -9.106 -6.833 9.198 1.00 97.88 83 THR A CA 1
ATOM 634 C C . THR A 1 83 ? -8.023 -5.792 9.436 1.00 97.88 83 THR A C 1
ATOM 636 O O . THR A 1 83 ? -7.841 -4.861 8.660 1.00 97.88 83 THR A O 1
ATOM 639 N N . LYS A 1 84 ? -7.228 -5.974 10.492 1.00 95.81 84 LYS A N 1
ATOM 640 C CA . LYS A 1 84 ? -6.086 -5.094 10.793 1.00 95.81 84 LYS A CA 1
ATOM 641 C C . LYS A 1 84 ? -4.857 -5.370 9.916 1.00 95.81 84 LYS A C 1
ATOM 643 O O . LYS A 1 84 ? -3.916 -4.585 9.956 1.00 95.81 84 LYS A O 1
ATOM 648 N N . SER A 1 85 ? -4.848 -6.474 9.162 1.00 97.00 85 SER A N 1
ATOM 649 C CA . SER A 1 85 ? -3.671 -6.970 8.439 1.00 97.00 85 SER A CA 1
ATOM 650 C C . SER A 1 85 ? -4.034 -7.468 7.035 1.00 97.00 85 SER A C 1
ATOM 652 O O . SER A 1 85 ? -3.900 -8.645 6.699 1.00 97.00 85 SER A O 1
ATOM 654 N N . CYS A 1 86 ? -4.555 -6.568 6.201 1.00 98.50 86 CYS A N 1
ATOM 655 C CA . CYS A 1 86 ? -4.858 -6.877 4.811 1.00 98.50 86 CYS A CA 1
ATOM 656 C C . CYS A 1 86 ? -3.576 -6.930 3.974 1.00 98.50 86 CYS A C 1
ATOM 658 O O . CYS A 1 86 ? -2.822 -5.959 3.930 1.00 98.50 86 CYS A O 1
ATOM 660 N N . ARG A 1 87 ? -3.345 -8.055 3.293 1.00 98.38 87 ARG A N 1
ATOM 661 C CA . ARG A 1 87 ? -2.154 -8.309 2.468 1.00 98.38 87 ARG A CA 1
ATOM 662 C C . ARG A 1 87 ? -2.210 -7.553 1.141 1.00 98.38 87 ARG A C 1
ATOM 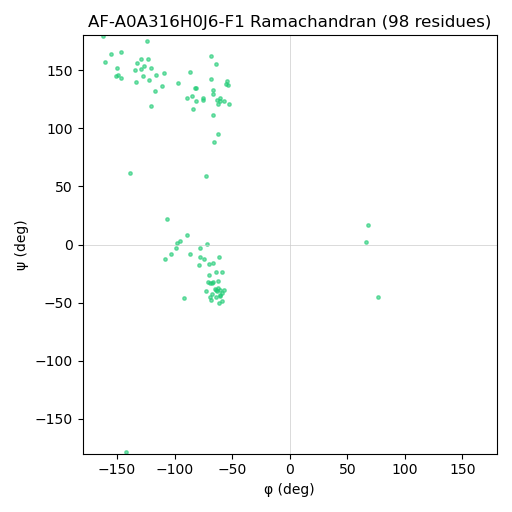664 O O . ARG A 1 87 ? -3.162 -7.726 0.384 1.00 98.38 87 ARG A O 1
ATOM 671 N N . VAL A 1 88 ? -1.172 -6.782 0.842 1.00 98.44 88 VAL A N 1
ATOM 672 C CA . VAL A 1 88 ? -1.011 -5.981 -0.385 1.00 98.44 88 VAL A CA 1
ATOM 673 C C . VAL A 1 88 ? 0.471 -5.923 -0.779 1.00 98.44 88 VAL A C 1
ATOM 675 O O . VAL A 1 88 ? 1.334 -6.266 0.031 1.00 98.44 88 VAL A O 1
ATOM 678 N N . TYR A 1 89 ? 0.781 -5.498 -2.004 1.00 98.56 89 TYR A N 1
ATOM 679 C CA . TYR A 1 89 ? 2.159 -5.374 -2.487 1.00 98.56 89 TYR A CA 1
ATOM 680 C C . TYR A 1 89 ? 2.557 -3.916 -2.673 1.00 98.56 89 TYR A C 1
ATOM 682 O O . TYR A 1 89 ? 1.794 -3.139 -3.241 1.00 98.56 89 TYR A O 1
ATOM 690 N N . ASN A 1 90 ? 3.764 -3.557 -2.246 1.00 97.62 90 ASN A N 1
ATOM 691 C CA . ASN A 1 90 ? 4.429 -2.325 -2.664 1.00 97.62 90 ASN A CA 1
ATOM 692 C C . ASN A 1 90 ? 5.791 -2.648 -3.282 1.00 97.62 90 ASN A C 1
ATOM 694 O O . ASN A 1 90 ? 6.348 -3.721 -3.061 1.00 97.62 90 ASN A O 1
ATOM 698 N N . CYS A 1 91 ? 6.328 -1.726 -4.072 1.00 96.94 91 CYS A N 1
ATOM 699 C CA . CYS A 1 91 ? 7.637 -1.902 -4.689 1.00 96.94 91 CYS A CA 1
ATOM 700 C C . CYS A 1 91 ? 8.747 -1.525 -3.700 1.00 96.94 91 CYS A C 1
ATOM 702 O O . CYS A 1 91 ? 8.680 -0.478 -3.048 1.00 96.94 91 CYS A O 1
ATOM 704 N N . LYS A 1 92 ? 9.787 -2.355 -3.602 1.00 95.88 92 LYS A N 1
ATOM 705 C CA . LYS A 1 92 ? 11.008 -2.074 -2.831 1.00 95.88 92 LYS A CA 1
ATOM 706 C C . LYS A 1 92 ? 12.247 -2.314 -3.694 1.00 95.88 92 LYS A C 1
ATOM 708 O O . LYS A 1 92 ? 12.177 -3.150 -4.592 1.00 95.88 92 LYS A O 1
ATOM 713 N N . PRO A 1 93 ? 13.364 -1.605 -3.444 1.00 94.25 93 PRO A N 1
ATOM 714 C CA . PRO A 1 93 ? 14.604 -1.843 -4.172 1.00 94.25 93 PRO A CA 1
ATOM 715 C C . PRO A 1 93 ? 15.026 -3.309 -4.071 1.00 94.25 93 PRO A C 1
ATOM 717 O O . PRO A 1 93 ? 14.956 -3.903 -2.989 1.00 94.25 93 PRO A O 1
ATOM 720 N N . VAL A 1 94 ? 15.493 -3.883 -5.178 1.00 90.38 94 VAL A N 1
ATOM 721 C CA . VAL A 1 94 ? 16.109 -5.212 -5.162 1.00 90.38 94 VAL A CA 1
ATOM 722 C C . VAL A 1 94 ? 17.370 -5.147 -4.298 1.00 90.38 94 VAL A C 1
ATOM 724 O O . VAL A 1 94 ? 18.263 -4.337 -4.541 1.00 90.38 94 VAL A O 1
ATOM 727 N N . GLN A 1 95 ? 17.475 -5.993 -3.271 1.00 77.44 95 GLN A N 1
ATOM 728 C CA . GLN A 1 95 ? 18.610 -5.935 -2.334 1.00 77.44 95 GLN A CA 1
ATOM 729 C C . GLN A 1 95 ? 19.942 -6.428 -2.922 1.00 77.44 95 GLN A C 1
ATOM 731 O O . GLN A 1 95 ? 20.969 -6.344 -2.260 1.00 77.44 95 GLN A O 1
ATOM 736 N N . ARG A 1 96 ? 19.966 -6.850 -4.194 1.00 64.88 96 ARG A N 1
ATOM 737 C CA . ARG A 1 96 ? 21.172 -7.347 -4.880 1.00 64.88 96 ARG A CA 1
ATOM 738 C C . ARG A 1 96 ? 22.316 -6.324 -4.991 1.00 64.88 96 ARG A C 1
ATOM 740 O O . ARG A 1 96 ? 23.408 -6.704 -5.393 1.00 64.88 96 ARG A O 1
ATOM 747 N N . PHE A 1 97 ? 22.078 -5.049 -4.674 1.00 55.50 97 PHE A N 1
ATOM 748 C CA . PHE A 1 97 ? 23.095 -3.991 -4.704 1.00 55.50 97 PHE A CA 1
ATOM 749 C C . PHE A 1 97 ? 23.914 -3.847 -3.409 1.00 55.50 97 PHE A C 1
ATOM 751 O O . PHE A 1 97 ? 24.876 -3.089 -3.422 1.00 55.50 97 PHE A O 1
ATOM 758 N N . PHE A 1 98 ? 23.572 -4.541 -2.314 1.00 56.34 98 PHE A N 1
ATOM 759 C CA . PHE A 1 98 ? 24.307 -4.438 -1.038 1.00 56.34 98 PHE A CA 1
ATOM 760 C C . PHE A 1 98 ? 25.325 -5.569 -0.790 1.00 56.34 98 PHE A C 1
ATOM 762 O O . PHE A 1 98 ? 26.058 -5.502 0.192 1.00 56.34 98 PHE A O 1
ATOM 769 N N . ASP A 1 99 ? 25.413 -6.560 -1.686 1.00 56.34 99 ASP A N 1
ATOM 770 C CA . ASP A 1 99 ? 26.263 -7.757 -1.537 1.00 56.34 99 ASP A CA 1
ATOM 771 C C . ASP A 1 99 ? 27.514 -7.759 -2.454 1.00 56.34 99 ASP A C 1
ATOM 773 O O . ASP A 1 99 ? 28.040 -8.829 -2.773 1.00 56.34 99 ASP A O 1
ATOM 777 N N . ARG A 1 100 ? 27.987 -6.599 -2.940 1.00 48.75 100 ARG A N 1
ATOM 778 C CA . ARG A 1 100 ? 29.204 -6.501 -3.773 1.00 48.75 100 ARG A CA 1
ATOM 779 C C . ARG A 1 100 ? 30.175 -5.440 -3.275 1.00 48.75 100 ARG A C 1
ATOM 781 O O . ARG A 1 100 ? 29.715 -4.306 -3.031 1.00 48.75 100 ARG A O 1
#

Radius of gyration: 17.77 Å; Cα contacts (8 Å, |Δi|>4): 158; chains: 1; bounding box: 42×23×61 Å